Protein AF-A0AAV6ZBS7-F1 (afdb_monomer_lite)

Radius of gyration: 22.39 Å; chains: 1; bounding box: 49×40×58 Å

Foldseek 3Di:
DKDKDKDADDDPDQKAAKKKKKWQDWPQKAFDPVQQVVQCVPQQWPHWDADPRMIITIGGIHGRDMDMDMGDIDGRDDDDPTDWIKIKMARPVDRVRIDMDTDDPPPQQKDFAQPDDQVRFDADDDPPDDQVRLVVSVFHADPPDPPGRRRGHTDIDHDDDD

Sequence (162 aa):
SELFIFCSYSGKRKCTNMVVVLIEPLSGYVPDKNSLKELEQNPAVSRTEVSAKKISIYMNKLTHETESFTFSLEQETIVENLQPATIVVSDYYDPAEHAGVEYYAPCSGVVAHCEVSAEERAECGHPGITEEQCVERGCCYNAMVHGSKWCFAKGFKKIEKQ

InterPro domains:
  IPR000519 P-type trefoil domain [PF00088] (114-153)
  IPR000519 P-type trefoil domain [PS51448] (112-155)
  IPR000519 P-type trefoil domain [SM00018] (112-158)
  IPR000519 P-type trefoil domain [cd00111] (112-152)
  IPR009048 Alpha-macroglobulin, receptor-binding [PF07677] (16-103)
  IPR009048 Alpha-macroglobulin, receptor-binding [SM01361] (16-103)
  IPR017994 P-type trefoil, chordata [PR00680] (118-130)
  IPR017994 P-type trefoil, chordata [PR00680] (130-142)
  IPR017994 P-type trefoil, chordata [PR00680] (142-154)
  IPR036595 Alpha-macroglobulin, receptor-binding domain superfamily [G3DSA:2.60.40.690] (2-110)
  IPR036595 Alpha-macroglobulin, receptor-binding domain superfamily [SSF49410] (3-114)
  IPR044913 P-type trefoil domain superfamily [G3DSA:4.10.110.10] (111-161)
  IPR044913 P-type trefoil domain superfamily [SSF57492] (111-154)
  IPR050473 Alpha-2-macroglobulin/Complement system [PTHR11412] (7-124)

Secondary structure (DSSP, 8-state):
-EEEEEE---SSSSB-SSEEEEE-PPTTEEE-HHHHHHHTTSTTEEEEEEETTEEEEEES--BSSPEEEEEEEEESS--SSPPPEEEEEEESS-TTSEEEEEE--S--SEEEES---TTTPPB-S-TT--HHHHHHTT-EE--SSTTS-SEEPPEEEE----

Organism: Engystomops pustulosus (NCBI:txid76066)

pLDDT: mean 89.92, std 10.05, range [35.28, 97.56]

Structure (mmCIF, N/CA/C/O backbone):
data_AF-A0AAV6ZBS7-F1
#
_entry.id   AF-A0AAV6ZBS7-F1
#
loop_
_atom_site.group_PDB
_atom_site.id
_atom_site.type_symbol
_atom_site.label_atom_id
_atom_site.label_alt_id
_atom_site.label_comp_id
_atom_site.label_asym_id
_atom_site.label_entity_id
_atom_site.label_seq_id
_atom_site.pdbx_PDB_ins_code
_atom_site.Cartn_x
_atom_site.Cartn_y
_atom_site.Cartn_z
_atom_site.occupancy
_atom_site.B_iso_or_equiv
_atom_site.auth_seq_id
_atom_site.auth_comp_id
_atom_site.auth_asym_id
_atom_site.auth_atom_id
_atom_site.pdbx_PDB_model_num
ATOM 1 N N . SER A 1 1 ? 10.268 -3.898 0.351 1.00 82.44 1 SER A N 1
ATOM 2 C CA . SER A 1 1 ? 9.728 -2.532 0.222 1.00 82.44 1 SER A CA 1
ATOM 3 C C . SER A 1 1 ? 8.855 -2.248 1.419 1.00 82.44 1 SER A C 1
ATOM 5 O O . SER A 1 1 ? 8.151 -3.153 1.830 1.00 82.44 1 SER A O 1
ATOM 7 N N . GLU A 1 2 ? 8.882 -1.036 1.959 1.00 91.00 2 GLU A N 1
ATOM 8 C CA . GLU A 1 2 ? 8.000 -0.648 3.070 1.00 91.00 2 GLU A CA 1
ATOM 9 C C . GLU A 1 2 ? 6.694 -0.054 2.537 1.00 91.00 2 GLU A C 1
ATOM 11 O O . GLU A 1 2 ? 6.731 0.738 1.590 1.00 91.00 2 GLU A O 1
ATOM 16 N N . LEU A 1 3 ? 5.559 -0.421 3.136 1.00 93.75 3 LEU A N 1
ATOM 17 C CA . LEU A 1 3 ? 4.257 0.182 2.854 1.00 93.75 3 LEU A CA 1
ATOM 18 C C . LEU A 1 3 ? 3.776 0.979 4.070 1.00 93.75 3 LEU A C 1
ATOM 20 O O . LEU A 1 3 ? 3.378 0.400 5.078 1.00 93.75 3 LEU A O 1
ATOM 24 N N . PHE A 1 4 ? 3.762 2.306 3.938 1.00 94.38 4 PHE A N 1
ATOM 25 C CA . PHE A 1 4 ? 3.268 3.226 4.962 1.00 94.38 4 PHE A CA 1
ATOM 26 C C . PHE A 1 4 ? 1.793 3.545 4.728 1.00 94.38 4 PHE A C 1
ATOM 28 O O . PHE A 1 4 ? 1.414 3.969 3.635 1.00 94.38 4 PHE A O 1
ATOM 35 N N . ILE A 1 5 ? 0.971 3.382 5.761 1.00 95.44 5 ILE A N 1
ATOM 36 C CA . ILE A 1 5 ? -0.465 3.654 5.717 1.00 95.44 5 ILE A CA 1
ATOM 37 C C . ILE A 1 5 ? -0.787 4.733 6.745 1.00 95.44 5 ILE A C 1
ATOM 39 O O . ILE A 1 5 ? -0.377 4.647 7.901 1.00 95.44 5 ILE A O 1
ATOM 43 N N . PHE A 1 6 ? -1.538 5.741 6.304 1.00 95.19 6 PHE A N 1
ATOM 44 C CA . PHE A 1 6 ? -2.057 6.826 7.129 1.00 95.19 6 PHE A CA 1
ATOM 45 C C . PHE A 1 6 ? -3.571 6.828 6.993 1.00 95.19 6 PHE A C 1
ATOM 47 O O . PHE A 1 6 ? -4.092 6.849 5.876 1.00 95.19 6 PHE A O 1
ATOM 54 N N . CYS A 1 7 ? -4.283 6.802 8.111 1.00 94.69 7 CYS A N 1
ATOM 55 C CA . CYS A 1 7 ? -5.736 6.781 8.096 1.00 94.69 7 CYS A CA 1
ATOM 56 C C . CYS A 1 7 ? -6.312 7.558 9.279 1.00 94.69 7 CYS A C 1
ATOM 58 O O . CYS A 1 7 ? -5.756 7.584 10.373 1.00 94.69 7 CYS A O 1
ATOM 60 N N . SER A 1 8 ? -7.440 8.213 9.038 1.00 95.19 8 SER A N 1
ATOM 61 C CA . SER A 1 8 ? -8.233 8.895 10.054 1.00 95.19 8 SER A CA 1
ATOM 62 C C . SER A 1 8 ? -9.705 8.795 9.687 1.00 95.19 8 SER A C 1
ATOM 64 O O . SER A 1 8 ? -10.073 8.505 8.546 1.00 95.19 8 SER A O 1
ATOM 66 N N . TYR A 1 9 ? -10.559 9.021 10.673 1.00 94.75 9 TYR A N 1
ATOM 67 C CA . TYR A 1 9 ? -11.995 9.069 10.496 1.00 94.75 9 TYR A CA 1
ATOM 68 C C . TYR A 1 9 ? -12.465 10.514 10.360 1.00 94.75 9 TYR A C 1
ATOM 70 O O . TYR A 1 9 ? -12.210 11.340 11.228 1.00 94.75 9 TYR A O 1
ATOM 78 N N . SER A 1 10 ? -13.200 10.802 9.288 1.00 92.75 10 SER A N 1
ATOM 79 C CA . SER A 1 10 ? -13.722 12.139 8.973 1.00 92.75 10 SER A CA 1
ATOM 80 C C . SER A 1 10 ? -15.243 12.265 9.142 1.00 92.75 10 SER A C 1
ATOM 82 O O . SER A 1 10 ? -15.829 13.291 8.793 1.00 92.75 10 SER A O 1
ATOM 84 N N . GLY A 1 11 ? -15.915 11.234 9.664 1.00 89.56 11 GLY A N 1
ATOM 85 C CA . GLY A 1 11 ? -17.366 11.243 9.851 1.00 89.56 11 GLY A CA 1
ATOM 86 C C . GLY A 1 11 ? -17.825 11.991 11.110 1.00 89.56 11 GLY A C 1
ATOM 87 O O . GLY A 1 11 ? -17.045 12.480 11.918 1.00 89.56 11 GLY A O 1
ATOM 88 N N . LYS A 1 12 ? -19.143 12.073 11.323 1.00 90.94 12 LYS A N 1
ATOM 89 C CA . LYS A 1 12 ? -19.744 12.929 12.375 1.00 90.94 12 LYS A CA 1
ATOM 90 C C . LYS A 1 12 ? -19.555 12.418 13.811 1.00 90.94 12 LYS A C 1
ATOM 92 O O . LYS A 1 12 ? -19.800 13.150 14.767 1.00 90.94 12 LYS A O 1
ATOM 97 N N . ARG A 1 13 ? -19.204 11.140 13.975 1.00 91.75 13 ARG A N 1
ATOM 98 C CA . ARG A 1 13 ? -19.031 10.488 15.288 1.00 91.75 13 ARG A CA 1
ATOM 99 C C . ARG A 1 13 ? -17.708 10.931 15.937 1.00 91.75 13 ARG A C 1
ATOM 101 O O . ARG A 1 13 ? -16.837 11.474 15.267 1.00 91.75 13 ARG A O 1
ATOM 108 N N . LYS A 1 14 ? -17.533 10.677 17.241 1.00 91.94 14 LYS A N 1
ATOM 109 C CA . LYS A 1 14 ? -16.244 10.928 17.925 1.00 91.94 14 LYS A CA 1
ATOM 110 C C . LYS A 1 14 ? -15.136 9.977 17.452 1.00 91.94 14 LYS A C 1
ATOM 112 O O . LYS A 1 14 ? -13.991 10.391 17.324 1.00 91.94 14 LYS A O 1
ATOM 117 N N . CYS A 1 15 ? -15.486 8.717 17.217 1.00 93.56 15 CYS A N 1
ATOM 118 C CA . CYS A 1 15 ? -14.617 7.682 16.669 1.00 93.56 15 CYS A CA 1
ATOM 119 C C . CYS A 1 15 ? -15.467 6.617 15.964 1.00 93.56 15 CYS A C 1
ATOM 121 O O . CYS A 1 15 ? -16.693 6.585 16.136 1.00 93.56 15 CYS A O 1
ATOM 123 N N . THR A 1 16 ? -14.820 5.760 15.182 1.00 93.19 16 THR A N 1
ATOM 124 C CA . THR A 1 16 ? -15.438 4.570 14.586 1.00 93.19 16 THR A CA 1
ATOM 125 C C . THR A 1 16 ? -15.576 3.447 15.614 1.00 93.19 16 THR A C 1
ATOM 127 O O . THR A 1 16 ? -15.083 3.539 16.744 1.00 93.19 16 THR A O 1
ATOM 130 N N . ASN A 1 17 ? -16.219 2.361 15.184 1.00 91.44 17 ASN A N 1
ATOM 131 C CA . ASN A 1 17 ? -16.046 1.044 15.790 1.00 91.44 17 ASN A CA 1
ATOM 132 C C . ASN A 1 17 ? -14.740 0.405 15.276 1.00 91.44 17 ASN A C 1
A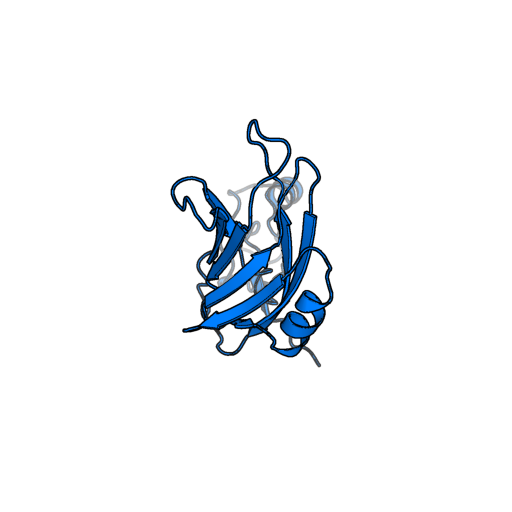TOM 134 O O . ASN A 1 17 ? -13.861 1.100 14.760 1.00 91.44 17 ASN A O 1
ATOM 138 N N . MET A 1 18 ? -14.637 -0.919 15.378 1.00 94.38 18 MET A N 1
ATOM 139 C CA . MET A 1 18 ? -13.576 -1.683 14.732 1.00 94.38 18 MET A CA 1
ATOM 140 C C . MET A 1 18 ? -13.602 -1.450 13.217 1.00 94.38 18 MET A C 1
ATOM 142 O O . MET A 1 18 ? -14.656 -1.558 12.586 1.00 94.38 18 MET A O 1
ATOM 146 N N . VAL A 1 19 ? -12.439 -1.148 12.649 1.00 96.19 19 VAL A N 1
ATOM 147 C CA . VAL A 1 19 ? -12.264 -0.977 11.203 1.00 96.19 19 VAL A CA 1
ATOM 148 C C . VAL A 1 19 ? -11.312 -2.030 10.671 1.00 96.19 19 VAL A C 1
ATOM 150 O O . VAL A 1 19 ? -10.430 -2.513 11.387 1.00 96.19 19 VAL A O 1
ATOM 153 N N . VAL A 1 20 ? -11.482 -2.371 9.400 1.00 96.88 20 VAL A N 1
ATOM 154 C CA . VAL A 1 20 ? -10.596 -3.295 8.700 1.00 96.88 20 VAL A CA 1
ATOM 155 C C . VAL A 1 20 ? -9.947 -2.570 7.536 1.00 96.88 20 VAL A C 1
ATOM 157 O O . VAL A 1 20 ? -10.633 -1.978 6.700 1.00 96.88 20 VAL A O 1
ATOM 160 N N . VAL A 1 21 ? -8.619 -2.636 7.491 1.00 97.44 21 VAL A N 1
ATOM 161 C CA . VAL A 1 21 ? -7.814 -2.204 6.351 1.00 97.44 21 VAL A CA 1
ATOM 162 C C . VAL A 1 21 ? -7.507 -3.433 5.506 1.00 97.44 21 VAL A C 1
ATOM 164 O O . VAL A 1 21 ? -6.802 -4.342 5.942 1.00 97.44 21 VAL A O 1
ATOM 167 N N . LEU A 1 22 ? -8.078 -3.468 4.311 1.00 96.75 22 LEU A N 1
ATOM 168 C CA . LEU A 1 22 ? -7.925 -4.516 3.315 1.00 96.75 22 LEU A CA 1
ATOM 169 C C . LEU A 1 22 ? -6.878 -4.065 2.299 1.00 96.75 22 LEU A C 1
ATOM 171 O O . LEU A 1 22 ? -7.044 -3.031 1.652 1.00 96.75 22 LEU A O 1
ATOM 175 N N . ILE A 1 23 ? -5.807 -4.837 2.156 1.00 97.12 23 ILE A N 1
ATOM 176 C CA . ILE A 1 23 ? -4.745 -4.584 1.185 1.00 97.12 23 ILE A CA 1
ATOM 177 C C . ILE A 1 23 ? -4.660 -5.772 0.234 1.00 97.12 23 ILE A C 1
ATOM 179 O O . ILE A 1 23 ? -4.496 -6.919 0.661 1.00 97.12 23 ILE A O 1
ATOM 183 N N . GLU A 1 24 ? -4.725 -5.482 -1.061 1.00 94.00 24 GLU A N 1
ATOM 184 C CA . GLU A 1 24 ? -4.378 -6.421 -2.124 1.00 94.00 24 GLU A CA 1
ATOM 185 C C . GLU A 1 24 ? -3.012 -6.016 -2.681 1.00 94.00 24 GLU A C 1
ATOM 187 O O . GLU A 1 24 ? -2.942 -5.036 -3.418 1.00 94.00 24 GLU A O 1
ATOM 192 N N . PRO A 1 25 ? -1.912 -6.696 -2.305 1.00 93.44 25 PRO A N 1
ATOM 193 C CA . PRO A 1 25 ? -0.584 -6.282 -2.720 1.00 93.44 25 PRO A CA 1
ATOM 194 C C . PRO A 1 25 ? -0.404 -6.256 -4.238 1.00 93.44 25 PRO A C 1
ATOM 196 O O . PRO A 1 25 ? -1.033 -7.020 -4.972 1.00 93.44 25 PRO A O 1
ATOM 199 N N . LEU A 1 26 ? 0.531 -5.419 -4.694 1.00 91.50 26 LEU A N 1
ATOM 200 C CA . LEU A 1 26 ? 1.025 -5.425 -6.072 1.00 91.50 26 LEU A CA 1
ATOM 201 C C . LEU A 1 26 ? 1.350 -6.854 -6.529 1.00 91.50 26 LEU A C 1
ATOM 203 O O . LEU A 1 26 ? 1.901 -7.658 -5.773 1.00 91.50 26 LEU A O 1
ATOM 207 N N . SER A 1 27 ? 1.059 -7.162 -7.792 1.00 89.75 27 SER A N 1
ATOM 208 C CA . SER A 1 27 ? 1.342 -8.487 -8.353 1.00 89.75 27 SER A CA 1
ATOM 209 C C . SER A 1 27 ? 2.817 -8.861 -8.175 1.00 89.75 27 SER A C 1
ATOM 211 O O . SER A 1 27 ? 3.709 -8.093 -8.523 1.00 89.75 27 SER A O 1
ATOM 213 N N . GLY A 1 28 ? 3.070 -10.051 -7.627 1.00 88.81 28 GLY A N 1
ATOM 214 C CA . GLY A 1 28 ? 4.422 -10.529 -7.327 1.00 88.81 28 GLY A CA 1
ATOM 215 C C . GLY A 1 28 ? 4.980 -10.086 -5.972 1.00 88.81 28 GLY A C 1
ATOM 216 O O . GLY A 1 28 ? 6.086 -10.502 -5.635 1.00 88.81 28 GLY A O 1
ATOM 217 N N . TYR A 1 29 ? 4.230 -9.312 -5.181 1.00 91.44 29 TYR A N 1
ATOM 218 C CA . TYR A 1 29 ? 4.580 -8.980 -3.801 1.00 91.44 29 TYR A CA 1
ATOM 219 C C . TYR A 1 29 ? 3.794 -9.825 -2.796 1.00 91.44 29 TYR A C 1
ATOM 221 O O . TYR A 1 29 ? 2.632 -10.174 -3.010 1.00 91.44 29 TYR A O 1
ATOM 229 N N . VAL A 1 30 ? 4.438 -10.134 -1.676 1.00 93.31 30 VAL A N 1
ATOM 230 C CA . VAL A 1 30 ? 3.866 -10.830 -0.519 1.00 93.31 30 VAL A CA 1
ATOM 231 C C . VAL A 1 30 ? 4.244 -10.075 0.759 1.00 93.31 30 VAL A C 1
ATOM 233 O O . VAL A 1 30 ? 5.281 -9.416 0.781 1.00 93.31 30 VAL A O 1
ATOM 236 N N . PRO A 1 31 ? 3.430 -10.111 1.825 1.00 95.19 31 PRO A N 1
ATOM 237 C CA . PRO A 1 31 ? 3.829 -9.520 3.099 1.00 95.19 31 PRO A CA 1
ATOM 238 C C . PRO 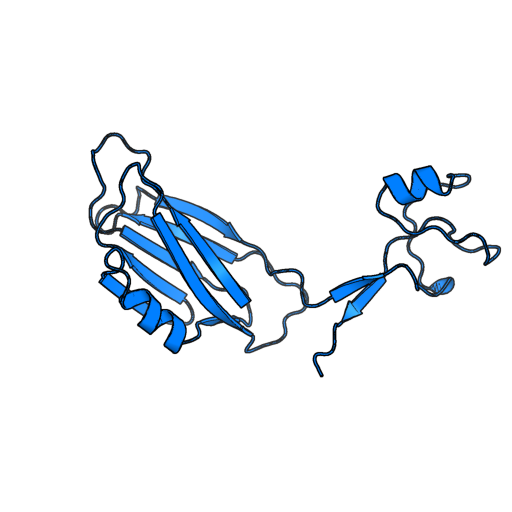A 1 31 ? 4.960 -10.309 3.758 1.00 95.19 31 PRO A C 1
ATOM 240 O O . PRO A 1 31 ? 4.908 -11.542 3.805 1.00 95.19 31 PRO A O 1
ATOM 243 N N . ASP A 1 32 ? 5.915 -9.601 4.356 1.00 95.00 32 ASP A N 1
ATOM 244 C CA . ASP A 1 32 ? 6.811 -10.211 5.333 1.00 95.00 32 ASP A CA 1
ATOM 245 C C . ASP A 1 32 ? 6.035 -10.510 6.623 1.00 95.00 32 ASP A C 1
ATOM 247 O O . ASP A 1 32 ? 5.408 -9.642 7.236 1.00 95.00 32 ASP A O 1
ATOM 251 N N . LYS A 1 33 ? 6.096 -11.766 7.063 1.00 92.62 33 LYS A N 1
ATOM 252 C CA . LYS A 1 33 ? 5.343 -12.239 8.229 1.00 92.62 33 LYS A CA 1
ATOM 253 C C . LYS A 1 33 ? 5.870 -11.676 9.545 1.00 92.62 33 LYS A C 1
ATOM 255 O O . LYS A 1 33 ? 5.102 -11.625 10.504 1.00 92.62 33 LYS A O 1
ATOM 260 N N . ASN A 1 34 ? 7.151 -11.320 9.632 1.00 95.56 34 ASN A N 1
ATOM 261 C CA . ASN A 1 34 ? 7.720 -10.808 10.877 1.00 95.56 34 ASN A CA 1
ATOM 262 C C . ASN A 1 34 ? 7.291 -9.360 11.117 1.00 95.56 34 ASN A C 1
ATOM 264 O O . ASN A 1 34 ? 6.792 -9.061 12.198 1.00 95.56 34 ASN A O 1
ATOM 268 N N . SER A 1 35 ? 7.348 -8.513 10.090 1.00 97.00 35 SER A N 1
ATOM 269 C CA . SER A 1 35 ? 6.863 -7.132 10.150 1.00 97.00 35 SER A CA 1
ATOM 270 C C . SER A 1 35 ? 5.370 -7.049 10.495 1.00 97.00 35 SER A C 1
ATOM 272 O O . SER A 1 35 ? 4.970 -6.177 11.260 1.00 97.00 35 SER A O 1
ATOM 274 N N . LEU A 1 36 ? 4.538 -7.998 10.034 1.00 96.25 36 LEU A N 1
ATOM 275 C CA . LEU A 1 36 ? 3.129 -8.075 10.449 1.00 96.25 36 LEU A CA 1
ATOM 276 C C . LEU A 1 36 ? 2.958 -8.426 11.936 1.00 96.25 36 LEU A C 1
ATOM 278 O O . LEU A 1 36 ? 2.082 -7.875 12.594 1.00 96.25 36 LEU A O 1
ATOM 282 N N . LYS A 1 37 ? 3.802 -9.300 12.495 1.00 95.69 37 LYS A N 1
ATOM 283 C CA . LYS A 1 37 ? 3.780 -9.598 13.940 1.00 95.69 37 LYS A CA 1
ATOM 284 C C . LYS A 1 37 ? 4.258 -8.418 14.781 1.00 95.69 37 LYS A C 1
ATOM 286 O O . LYS A 1 37 ? 3.768 -8.216 15.886 1.00 95.69 37 LYS A O 1
ATOM 291 N N . GLU A 1 38 ? 5.231 -7.661 14.285 1.00 96.31 38 GLU A N 1
ATOM 292 C CA . GLU A 1 38 ? 5.668 -6.416 14.922 1.00 96.31 38 GLU A CA 1
ATOM 293 C C . GLU A 1 38 ? 4.557 -5.365 14.878 1.00 96.31 38 GLU A C 1
ATOM 295 O O . GLU A 1 38 ? 4.301 -4.697 15.877 1.00 96.31 38 GLU A O 1
ATOM 300 N N . LEU A 1 39 ? 3.826 -5.285 13.764 1.00 96.06 39 LEU A N 1
ATOM 301 C CA . LEU A 1 39 ? 2.671 -4.407 13.622 1.00 96.06 39 LEU A CA 1
ATOM 302 C C . LEU A 1 39 ? 1.569 -4.704 14.656 1.00 96.06 39 LEU A C 1
ATOM 304 O O . LEU A 1 39 ? 0.946 -3.772 15.159 1.00 96.06 39 LEU A O 1
ATOM 308 N N . GLU A 1 40 ? 1.360 -5.967 15.034 1.00 95.50 40 GLU A N 1
ATOM 309 C CA . GLU A 1 40 ? 0.421 -6.353 16.104 1.00 95.50 40 GLU A CA 1
ATOM 310 C C . GLU A 1 40 ? 0.830 -5.858 17.502 1.00 95.50 40 GLU A C 1
ATOM 312 O O . GLU A 1 40 ? 0.014 -5.874 18.421 1.00 95.50 40 GLU A O 1
ATOM 317 N N . GLN A 1 41 ? 2.065 -5.383 17.688 1.00 94.44 41 GLN A N 1
ATOM 318 C CA . GLN A 1 41 ? 2.487 -4.737 18.936 1.00 94.44 41 GLN A CA 1
ATOM 319 C C . GLN A 1 41 ? 1.976 -3.291 19.043 1.00 94.44 41 GLN A C 1
ATOM 321 O O . GLN A 1 41 ? 2.020 -2.702 20.126 1.00 94.44 41 GLN A O 1
ATOM 326 N N . ASN A 1 42 ? 1.487 -2.703 17.944 1.00 93.62 42 ASN A N 1
ATOM 327 C CA . ASN A 1 42 ? 0.876 -1.380 17.959 1.00 93.62 42 ASN A CA 1
ATOM 328 C C . ASN A 1 42 ? -0.488 -1.440 18.680 1.00 93.62 42 ASN A C 1
ATOM 330 O O . ASN A 1 42 ? -1.365 -2.183 18.243 1.00 93.62 42 ASN A O 1
ATOM 334 N N . PRO A 1 43 ? -0.735 -0.622 19.722 1.00 94.12 43 PRO A N 1
ATOM 335 C CA . PRO A 1 43 ? -1.984 -0.659 20.490 1.00 94.12 43 PRO A CA 1
ATOM 336 C C . PRO A 1 43 ? -3.246 -0.319 19.677 1.00 94.12 43 PRO A C 1
ATOM 338 O O . PRO A 1 43 ? -4.358 -0.634 20.108 1.00 94.12 43 PRO A O 1
ATOM 341 N N . ALA A 1 44 ? -3.115 0.329 18.517 1.00 93.62 44 ALA A N 1
ATOM 342 C CA . ALA A 1 44 ? -4.235 0.577 17.613 1.00 93.62 44 ALA A CA 1
ATOM 343 C C . ALA A 1 44 ? -4.644 -0.681 16.824 1.00 93.62 44 ALA A C 1
ATOM 345 O O . ALA A 1 44 ? -5.806 -0.797 16.421 1.00 93.62 44 ALA A O 1
ATOM 346 N N . VAL A 1 45 ? -3.719 -1.626 16.629 1.00 96.69 45 VAL A N 1
ATOM 347 C CA . VAL A 1 45 ? -3.904 -2.848 15.841 1.00 96.69 45 VAL A CA 1
ATOM 348 C C . VAL A 1 45 ? -4.287 -3.998 16.767 1.00 96.69 45 VAL A C 1
ATOM 350 O O . VAL A 1 45 ? -3.605 -4.305 17.734 1.00 96.69 45 VAL A O 1
ATOM 353 N N . SER A 1 46 ? -5.409 -4.645 16.471 1.00 94.50 46 SER A N 1
ATOM 354 C CA . SER A 1 46 ? -5.894 -5.799 17.235 1.00 94.50 46 SER A CA 1
ATOM 355 C C . SER A 1 46 ? -5.315 -7.120 16.733 1.00 94.50 46 SER A C 1
ATOM 357 O O . SER A 1 46 ? -5.011 -7.996 17.538 1.00 94.50 46 SER A O 1
ATOM 359 N N . ARG A 1 47 ? -5.194 -7.276 15.408 1.00 95.88 47 ARG A N 1
ATOM 360 C CA . ARG A 1 47 ? -4.629 -8.456 14.741 1.00 95.88 47 ARG A CA 1
ATOM 361 C C . ARG A 1 47 ? -4.419 -8.208 13.252 1.00 95.88 47 ARG A C 1
ATOM 363 O O . ARG A 1 47 ? -5.054 -7.329 12.660 1.00 95.88 47 ARG A O 1
ATOM 370 N N . THR A 1 48 ? -3.605 -9.060 12.646 1.00 97.31 48 THR A N 1
ATOM 371 C CA . THR A 1 48 ? -3.403 -9.149 11.203 1.00 97.31 48 THR A CA 1
ATOM 372 C C . THR A 1 48 ? -3.815 -10.528 10.690 1.00 97.31 48 THR A C 1
ATOM 374 O O . THR A 1 48 ? -3.646 -11.548 11.355 1.00 97.31 48 THR A O 1
ATOM 377 N N . GLU A 1 49 ? -4.387 -10.578 9.491 1.00 96.56 49 GLU A N 1
ATOM 378 C CA . GLU A 1 49 ? -4.715 -11.824 8.804 1.00 96.56 49 GLU A CA 1
ATOM 379 C C . GLU A 1 49 ? -4.177 -11.781 7.376 1.00 96.56 49 GLU A C 1
ATOM 381 O O . GLU A 1 49 ? -4.270 -10.764 6.686 1.00 96.56 49 GLU A O 1
ATOM 386 N N . VAL A 1 50 ? -3.630 -12.907 6.916 1.00 95.56 50 VAL A N 1
ATOM 387 C CA . VAL A 1 50 ? -3.197 -13.084 5.528 1.00 95.56 50 VAL A CA 1
ATOM 388 C C . VAL A 1 50 ? -3.966 -14.255 4.938 1.00 95.56 50 VAL A C 1
ATOM 390 O O . VAL A 1 50 ? -3.813 -15.393 5.381 1.00 95.56 50 VAL A O 1
ATOM 393 N N . SER A 1 51 ? -4.789 -13.983 3.927 1.00 90.94 51 SER A N 1
ATOM 394 C CA . SER A 1 51 ? -5.602 -14.992 3.246 1.00 90.94 51 SER A CA 1
ATOM 395 C C . SER A 1 51 ? -5.569 -14.767 1.743 1.00 90.94 51 SER A C 1
ATOM 397 O O . SER A 1 51 ? -5.777 -13.652 1.277 1.00 90.94 51 SER A O 1
ATOM 399 N N . ALA A 1 52 ? -5.280 -15.818 0.971 1.00 84.62 52 ALA A N 1
ATOM 400 C CA . ALA A 1 52 ? -5.194 -15.754 -0.493 1.00 84.62 52 ALA A CA 1
ATOM 401 C C . ALA A 1 52 ? -4.335 -14.577 -1.019 1.00 84.62 52 ALA A C 1
ATOM 403 O O . ALA A 1 52 ? -4.707 -13.915 -1.983 1.00 84.62 52 ALA A O 1
ATOM 404 N N . LYS A 1 53 ? -3.193 -14.307 -0.364 1.00 81.94 53 LYS A N 1
ATOM 405 C CA . LYS A 1 53 ? -2.286 -13.166 -0.624 1.00 81.94 53 LYS A CA 1
ATOM 406 C C . LYS A 1 53 ? -2.875 -11.769 -0.356 1.00 81.94 53 LYS A C 1
ATOM 408 O O . LYS A 1 53 ? -2.175 -10.786 -0.561 1.00 81.94 53 LYS A O 1
ATOM 413 N N . LYS A 1 54 ? -4.098 -11.667 0.165 1.00 92.12 54 LYS A N 1
ATOM 414 C CA . LYS A 1 54 ? -4.675 -10.427 0.697 1.00 92.12 54 LYS A CA 1
ATOM 415 C C . LYS A 1 54 ? -4.296 -10.267 2.162 1.00 92.12 54 LYS A C 1
ATOM 417 O O . LYS A 1 54 ? -4.215 -11.255 2.895 1.00 92.12 54 LYS A O 1
ATOM 422 N N . ILE A 1 55 ? -4.087 -9.027 2.579 1.00 96.81 55 ILE A N 1
ATOM 423 C CA . ILE A 1 55 ? -3.740 -8.664 3.951 1.00 96.81 55 ILE A CA 1
ATOM 424 C C . ILE A 1 55 ? -4.944 -7.941 4.545 1.00 9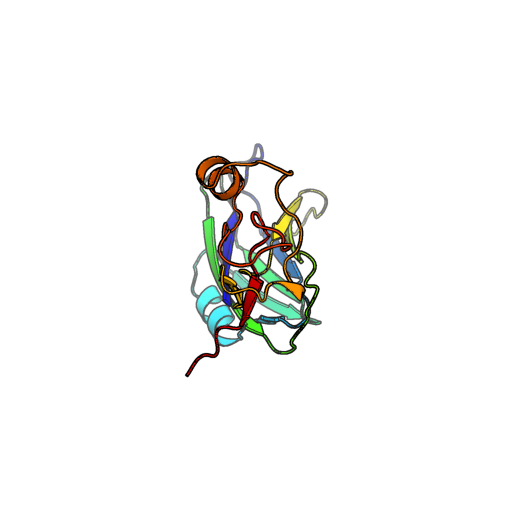6.81 55 ILE A C 1
ATOM 426 O O . ILE A 1 55 ? -5.514 -7.056 3.912 1.00 96.81 55 ILE A O 1
ATOM 430 N N . SER A 1 56 ? -5.353 -8.332 5.744 1.00 96.94 56 SER A N 1
ATOM 431 C CA . SER A 1 56 ? -6.416 -7.677 6.506 1.00 96.94 56 SER A CA 1
ATOM 432 C C . SER A 1 56 ? -5.857 -7.237 7.851 1.00 96.94 56 SER A C 1
ATOM 434 O O . SER A 1 56 ? -5.382 -8.065 8.626 1.00 96.94 56 SER A O 1
ATOM 436 N N . ILE A 1 57 ? -5.892 -5.937 8.123 1.00 97.56 57 ILE A N 1
ATOM 437 C CA . ILE A 1 57 ? -5.419 -5.350 9.379 1.00 97.56 57 ILE A CA 1
ATOM 438 C C . ILE A 1 57 ? -6.642 -4.857 10.140 1.00 97.56 57 ILE A C 1
ATOM 440 O O . ILE A 1 57 ? -7.379 -3.998 9.658 1.00 97.56 57 ILE A O 1
ATOM 444 N N . TYR A 1 58 ? -6.863 -5.407 11.328 1.00 96.94 58 TYR A N 1
ATOM 445 C CA . TYR A 1 58 ? -8.004 -5.065 12.165 1.00 96.94 58 TYR A CA 1
ATOM 446 C C . TYR A 1 58 ? -7.576 -4.016 13.182 1.00 96.94 58 TYR A C 1
ATOM 448 O O . TYR A 1 58 ? -6.751 -4.305 14.052 1.00 96.94 58 TYR A O 1
ATOM 456 N N . MET A 1 59 ? -8.152 -2.820 13.121 1.00 96.62 59 MET A N 1
ATOM 457 C CA . MET A 1 59 ? -7.871 -1.756 14.083 1.00 96.62 59 MET A CA 1
ATOM 458 C C . MET A 1 59 ? -9.025 -1.589 15.062 1.00 96.62 59 MET A C 1
ATOM 460 O O . MET A 1 59 ? -10.194 -1.688 14.691 1.00 96.62 59 MET A O 1
ATOM 464 N N . ASN A 1 60 ? -8.691 -1.278 16.312 1.00 94.94 60 ASN A N 1
ATOM 465 C CA . ASN A 1 60 ? -9.662 -1.148 17.396 1.00 94.94 60 ASN A CA 1
ATOM 466 C C . ASN A 1 60 ? -10.701 -0.048 17.126 1.00 94.94 60 ASN A C 1
ATOM 468 O O . ASN A 1 60 ? -11.891 -0.236 17.379 1.00 94.94 60 ASN A O 1
ATOM 472 N N . LYS A 1 61 ? -10.233 1.108 16.644 1.00 94.75 61 LYS A N 1
ATOM 473 C CA . LYS A 1 61 ? -11.028 2.280 16.260 1.00 94.75 61 LYS A CA 1
ATOM 474 C C . LYS A 1 61 ? -10.157 3.278 15.497 1.00 94.75 61 LYS A C 1
ATOM 476 O O . LYS A 1 61 ? -8.943 3.280 15.672 1.00 94.75 61 LYS A O 1
ATOM 481 N N . LEU A 1 62 ? -10.789 4.177 14.753 1.00 95.56 62 LEU A N 1
ATOM 482 C CA . LEU A 1 62 ? -10.196 5.396 14.209 1.00 95.56 62 LEU A CA 1
ATOM 483 C C . LEU A 1 62 ? -10.870 6.623 14.811 1.00 95.56 62 LEU A C 1
ATOM 485 O O . LEU A 1 62 ? -12.055 6.606 15.155 1.00 95.56 62 LEU A O 1
ATOM 489 N N . THR A 1 63 ? -10.106 7.700 14.936 1.00 95.56 63 THR A N 1
ATOM 490 C CA . THR A 1 63 ? -10.584 8.995 15.428 1.00 95.56 63 THR A CA 1
ATOM 491 C C . THR A 1 63 ? -10.328 10.074 14.378 1.00 95.56 63 THR A C 1
ATOM 493 O O . THR A 1 63 ? -9.873 9.773 13.278 1.00 95.56 63 THR A O 1
ATOM 496 N N . HIS A 1 64 ? -10.623 11.330 14.709 1.00 95.12 64 HIS A N 1
ATOM 497 C CA . HIS A 1 64 ? -10.255 12.475 13.869 1.00 95.12 64 HIS A CA 1
ATOM 498 C C . HIS A 1 64 ? -8.738 12.714 13.809 1.00 95.12 64 HIS A C 1
ATOM 500 O O . HIS A 1 64 ? -8.274 13.474 12.964 1.00 95.12 64 HIS A O 1
ATOM 506 N N . GLU A 1 65 ? -7.968 12.075 14.690 1.00 95.12 65 GLU A N 1
ATOM 507 C CA . GLU A 1 65 ? -6.508 12.081 14.652 1.00 95.12 65 GLU A CA 1
ATOM 508 C C . GLU A 1 65 ? -5.995 11.034 13.656 1.00 95.12 65 GLU A C 1
ATOM 510 O O . GLU A 1 65 ? -6.551 9.939 13.531 1.00 95.12 65 GLU A O 1
ATOM 515 N N . THR A 1 66 ? -4.939 11.393 12.924 1.00 94.62 66 THR A N 1
ATOM 516 C CA . THR A 1 66 ? -4.306 10.504 11.948 1.00 94.62 66 THR A CA 1
ATOM 517 C C . THR A 1 66 ? -3.486 9.438 12.650 1.00 94.62 66 THR A C 1
ATOM 519 O O . THR A 1 66 ? -2.466 9.738 13.265 1.00 94.62 66 THR A O 1
ATOM 522 N N . GLU A 1 67 ? -3.901 8.192 12.470 1.00 94.00 67 GLU A N 1
ATOM 523 C CA . GLU A 1 67 ? -3.149 7.007 12.853 1.00 94.00 67 GLU A CA 1
ATOM 524 C C . GLU A 1 67 ? -2.268 6.560 11.686 1.00 94.00 67 GLU A C 1
ATOM 526 O O . GLU A 1 67 ? -2.671 6.625 10.516 1.00 94.00 67 GLU A O 1
ATOM 531 N N . SER A 1 68 ? -1.061 6.092 11.993 1.00 94.31 68 SER A N 1
ATOM 532 C CA . SER A 1 68 ? -0.141 5.578 10.985 1.00 94.31 68 SER A CA 1
ATOM 533 C C . SER A 1 68 ? 0.548 4.298 11.422 1.00 94.31 68 SER A C 1
ATOM 535 O O . SER A 1 68 ? 0.777 4.044 12.606 1.00 94.31 68 SER A O 1
ATOM 537 N N . PHE A 1 69 ? 0.865 3.469 10.437 1.00 95.25 69 PHE A N 1
ATOM 538 C CA . PHE A 1 69 ? 1.612 2.240 10.633 1.00 95.25 69 PHE A CA 1
ATOM 539 C C . PHE A 1 69 ? 2.292 1.806 9.335 1.00 95.25 69 PHE A C 1
ATOM 541 O O . PHE A 1 69 ? 1.975 2.294 8.248 1.00 95.25 69 PHE A O 1
ATOM 548 N N . THR A 1 70 ? 3.255 0.897 9.460 1.00 95.56 70 THR A N 1
ATOM 549 C CA . THR A 1 70 ? 4.021 0.354 8.337 1.00 95.56 70 THR A CA 1
ATOM 550 C C . THR A 1 70 ? 4.239 -1.137 8.513 1.00 95.56 70 THR A C 1
ATOM 552 O O . THR A 1 70 ? 4.219 -1.645 9.634 1.00 95.56 70 THR A O 1
ATOM 555 N N . PHE A 1 71 ? 4.445 -1.823 7.397 1.00 96.56 71 PHE A N 1
ATOM 556 C CA . PHE A 1 71 ? 4.937 -3.193 7.351 1.00 96.56 71 PHE A CA 1
ATOM 557 C C . PHE A 1 71 ? 5.669 -3.438 6.026 1.00 96.56 71 PHE A C 1
ATOM 559 O O . PHE A 1 71 ? 5.541 -2.667 5.063 1.00 96.56 71 PHE A O 1
ATOM 566 N N . SER A 1 72 ? 6.424 -4.531 5.964 1.00 94.31 72 SER A N 1
ATOM 567 C CA . SER A 1 72 ? 7.276 -4.851 4.825 1.00 94.31 72 SER A CA 1
ATOM 568 C C . SER A 1 72 ? 6.558 -5.750 3.815 1.00 94.31 72 SER A C 1
ATOM 570 O O . SER A 1 72 ? 5.900 -6.733 4.156 1.00 94.31 72 SER A O 1
ATOM 572 N N . LEU A 1 73 ? 6.728 -5.430 2.534 1.00 93.19 73 LEU A N 1
ATOM 573 C CA . LEU A 1 73 ? 6.368 -6.254 1.383 1.00 93.19 73 LEU A CA 1
ATOM 574 C C . LEU A 1 73 ? 7.638 -6.792 0.711 1.00 93.19 73 LEU A C 1
ATOM 576 O O . LEU A 1 73 ? 8.541 -6.027 0.354 1.00 93.19 73 LEU A O 1
ATOM 580 N N . GLU A 1 74 ? 7.684 -8.092 0.470 1.00 89.62 74 GLU A N 1
ATOM 581 C CA . GLU A 1 74 ? 8.756 -8.792 -0.232 1.00 89.62 74 GLU A CA 1
ATOM 582 C C . GLU A 1 74 ? 8.333 -9.125 -1.660 1.00 89.62 74 GLU A C 1
ATOM 584 O O . GLU A 1 74 ? 7.186 -9.487 -1.914 1.00 89.62 74 GLU A O 1
ATOM 589 N N . GLN A 1 75 ? 9.258 -8.995 -2.612 1.00 85.81 75 GLN A N 1
ATOM 590 C CA . GLN A 1 75 ? 8.998 -9.361 -3.999 1.00 85.81 75 GLN A CA 1
ATOM 591 C C . GLN A 1 75 ? 9.319 -10.844 -4.206 1.00 85.81 75 GLN A C 1
ATOM 593 O O . GLN A 1 75 ? 10.482 -11.234 -4.248 1.00 85.81 75 GLN A O 1
ATOM 598 N N . GLU A 1 76 ? 8.280 -11.659 -4.357 1.00 84.25 76 GLU A N 1
ATOM 599 C CA . GLU A 1 76 ? 8.375 -13.092 -4.657 1.00 84.25 76 GLU A CA 1
ATOM 600 C C . GLU A 1 76 ? 8.517 -13.339 -6.165 1.00 84.25 76 GLU A C 1
ATOM 602 O O . GLU A 1 76 ? 9.167 -14.288 -6.597 1.00 84.25 76 GLU A O 1
ATOM 607 N N . THR A 1 77 ? 7.901 -12.497 -6.998 1.00 80.81 77 THR A N 1
ATOM 608 C CA . THR A 1 77 ? 7.927 -12.648 -8.458 1.00 80.81 77 THR A CA 1
ATOM 609 C C . THR A 1 77 ? 8.177 -11.311 -9.138 1.00 80.81 77 THR A C 1
ATOM 611 O O . THR A 1 77 ? 7.572 -10.292 -8.800 1.00 80.81 77 THR A O 1
ATOM 614 N N . ILE A 1 78 ? 9.071 -11.314 -10.127 1.00 79.69 78 ILE A N 1
ATOM 615 C CA . ILE A 1 78 ? 9.353 -10.134 -10.942 1.00 79.69 78 ILE A CA 1
ATOM 616 C C . ILE A 1 78 ? 8.235 -9.976 -11.972 1.00 79.69 78 ILE A C 1
ATOM 618 O O . ILE A 1 78 ? 8.007 -10.858 -12.796 1.00 79.69 78 ILE A O 1
ATOM 622 N N . VAL A 1 79 ? 7.551 -8.836 -11.915 1.00 81.12 79 VAL A N 1
ATOM 623 C CA . VAL A 1 79 ? 6.493 -8.437 -12.845 1.00 81.12 79 VAL A CA 1
ATOM 624 C C . VAL A 1 79 ? 6.913 -7.107 -13.463 1.00 81.12 79 VAL A C 1
ATOM 626 O O . VAL A 1 79 ? 7.271 -6.181 -12.740 1.00 81.12 79 VAL A O 1
ATOM 629 N N . GLU A 1 80 ? 6.918 -7.014 -14.792 1.00 68.19 80 GLU A N 1
ATOM 630 C CA . GLU A 1 80 ? 7.437 -5.831 -15.496 1.00 68.19 80 GLU A CA 1
ATOM 631 C C . GLU A 1 80 ? 6.430 -4.674 -15.516 1.00 68.19 80 GLU A C 1
ATOM 633 O O . GLU A 1 80 ? 6.765 -3.548 -15.159 1.00 68.19 80 GLU A O 1
ATOM 638 N N . ASN A 1 81 ? 5.175 -4.962 -15.868 1.00 71.06 81 ASN A N 1
ATOM 639 C CA . ASN A 1 81 ? 4.108 -3.967 -15.988 1.00 71.06 81 ASN A CA 1
ATOM 640 C C . ASN A 1 81 ? 3.222 -3.968 -14.740 1.00 71.06 81 ASN A C 1
ATOM 642 O O . ASN A 1 81 ? 2.057 -4.371 -14.791 1.00 71.06 81 ASN A O 1
ATOM 646 N N . LEU A 1 82 ? 3.800 -3.564 -13.606 1.00 78.81 82 LEU A N 1
ATOM 647 C CA . LEU A 1 82 ? 3.072 -3.464 -12.342 1.00 78.81 82 LEU A CA 1
ATOM 648 C C . LEU A 1 82 ? 1.913 -2.469 -12.471 1.00 78.81 82 LEU A C 1
ATOM 650 O O . LEU A 1 82 ? 2.123 -1.281 -12.710 1.00 78.81 82 LEU A O 1
ATOM 654 N N . GLN A 1 83 ? 0.695 -2.972 -12.291 1.00 85.31 83 GLN A N 1
ATOM 655 C CA . GLN A 1 83 ? -0.494 -2.144 -12.114 1.00 85.31 83 GLN A CA 1
ATOM 656 C C . GLN A 1 83 ? -0.558 -1.623 -10.673 1.00 85.31 83 GLN A C 1
ATOM 658 O O . GLN A 1 83 ? -0.020 -2.288 -9.783 1.00 85.31 83 GLN A O 1
ATOM 663 N N . PRO A 1 84 ? -1.211 -0.475 -10.424 1.00 88.50 84 PRO A N 1
ATOM 664 C CA . PRO A 1 84 ? -1.459 0.007 -9.070 1.00 88.50 84 PRO A CA 1
ATOM 665 C C . PRO A 1 84 ? -2.268 -1.011 -8.263 1.00 88.50 84 PRO A C 1
ATOM 667 O O . PRO A 1 84 ? -3.064 -1.774 -8.810 1.00 88.50 84 PRO A O 1
ATOM 670 N N . ALA A 1 85 ? -2.055 -1.014 -6.955 1.00 91.25 85 ALA A N 1
ATOM 671 C CA . ALA A 1 85 ? -2.754 -1.875 -6.012 1.00 91.25 85 ALA A CA 1
ATOM 672 C C . ALA A 1 85 ? -3.672 -1.041 -5.116 1.00 91.25 85 ALA A C 1
ATOM 674 O O . ALA A 1 85 ? -3.404 0.136 -4.877 1.00 91.25 85 ALA A O 1
ATOM 675 N N . THR A 1 86 ? -4.749 -1.633 -4.605 1.00 92.50 86 THR A N 1
ATOM 676 C CA . THR A 1 86 ? -5.755 -0.908 -3.819 1.00 92.50 86 THR A CA 1
ATOM 677 C C . THR A 1 86 ? -5.632 -1.221 -2.331 1.00 92.50 86 THR A C 1
ATOM 679 O O . THR A 1 86 ? -5.427 -2.367 -1.923 1.00 92.50 86 THR A O 1
ATOM 682 N N . ILE A 1 87 ? -5.800 -0.183 -1.516 1.00 97.00 87 ILE A N 1
ATOM 683 C CA . ILE A 1 87 ? -5.995 -0.269 -0.071 1.00 97.00 87 ILE A CA 1
ATOM 684 C C . ILE A 1 87 ? -7.389 0.266 0.229 1.00 97.00 87 ILE A C 1
ATOM 686 O O . ILE A 1 87 ? -7.720 1.378 -0.182 1.00 97.00 87 ILE A O 1
ATOM 690 N N . VAL A 1 88 ? -8.198 -0.508 0.947 1.00 96.62 88 VAL A N 1
ATOM 691 C CA . VAL A 1 88 ? -9.557 -0.126 1.347 1.00 96.62 88 VAL A CA 1
ATOM 692 C C . VAL A 1 88 ? -9.671 -0.168 2.862 1.00 96.62 88 VAL A C 1
ATOM 694 O O . VAL A 1 88 ? -9.399 -1.190 3.480 1.00 96.62 88 VAL A O 1
ATOM 697 N N . VAL A 1 89 ? -10.108 0.931 3.466 1.00 96.56 89 VAL A N 1
ATOM 698 C CA . VAL A 1 89 ? -10.500 0.997 4.877 1.00 96.56 89 VAL A CA 1
ATOM 699 C C . VAL A 1 89 ? -12.020 0.936 4.944 1.00 96.56 89 VAL A C 1
ATOM 701 O O . VAL A 1 89 ? -12.689 1.683 4.233 1.00 96.56 89 VAL A O 1
ATOM 704 N N . SER A 1 90 ? -12.573 0.064 5.784 1.00 94.88 90 SER A N 1
ATOM 705 C CA . SER A 1 90 ? -14.026 -0.122 5.929 1.00 94.88 90 SER A CA 1
ATOM 706 C C . SER A 1 90 ? -14.434 -0.330 7.389 1.00 94.88 90 SER A C 1
ATOM 708 O O . SER A 1 90 ? -13.661 -0.890 8.174 1.00 94.88 90 SER A O 1
ATOM 710 N N . ASP A 1 91 ? -15.635 0.121 7.767 1.00 92.31 91 ASP A N 1
ATOM 711 C CA . ASP A 1 91 ? -16.243 -0.250 9.054 1.00 92.31 91 ASP A CA 1
ATOM 712 C C . ASP A 1 91 ? -16.615 -1.742 9.024 1.00 92.31 91 ASP A C 1
ATOM 714 O O . ASP A 1 91 ? -17.198 -2.240 8.059 1.00 92.31 91 ASP A O 1
ATOM 718 N N . TYR A 1 92 ? -16.262 -2.478 10.080 1.00 90.81 92 TYR A N 1
ATOM 719 C CA . TYR A 1 92 ? -16.486 -3.924 10.140 1.00 90.81 92 TYR A CA 1
ATOM 720 C C . TYR A 1 92 ? -17.975 -4.313 10.130 1.00 90.81 92 TYR A C 1
ATOM 722 O O . TYR A 1 92 ? -18.323 -5.400 9.669 1.00 90.81 92 TYR A O 1
ATOM 730 N N . TYR A 1 93 ? -18.858 -3.454 10.648 1.00 88.94 93 TYR A N 1
ATOM 731 C CA . TYR A 1 93 ? -20.295 -3.733 10.752 1.00 88.94 93 TYR A CA 1
ATOM 732 C C . TYR A 1 93 ? -21.114 -3.110 9.623 1.00 88.94 93 TYR A C 1
ATOM 734 O O . TYR A 1 93 ? -22.226 -3.569 9.361 1.00 88.94 93 TYR A O 1
ATOM 742 N N . ASP A 1 94 ? -20.572 -2.090 8.960 1.00 89.44 94 ASP A N 1
ATOM 743 C CA . ASP A 1 94 ? -21.192 -1.441 7.809 1.00 89.44 94 ASP A CA 1
ATOM 744 C C . ASP A 1 94 ? -20.169 -1.226 6.680 1.00 89.44 94 ASP A C 1
ATOM 746 O O . ASP A 1 94 ? -19.609 -0.137 6.535 1.00 89.44 94 ASP A O 1
ATOM 750 N N . PRO A 1 95 ? -19.929 -2.245 5.834 1.00 86.94 95 PRO A N 1
ATOM 751 C CA . PRO A 1 95 ? -18.987 -2.140 4.723 1.00 86.94 95 PRO A CA 1
ATOM 752 C C . PRO A 1 95 ? -19.356 -1.076 3.679 1.00 86.94 95 PRO A C 1
ATOM 754 O O . PRO A 1 95 ? -18.531 -0.767 2.820 1.00 86.94 95 PRO A O 1
ATOM 757 N N . ALA A 1 96 ? -20.573 -0.514 3.703 1.00 89.69 96 ALA A N 1
ATOM 758 C CA . ALA A 1 96 ? -20.922 0.612 2.840 1.00 89.69 96 ALA A CA 1
ATOM 759 C C . ALA A 1 96 ? -20.202 1.909 3.263 1.00 89.69 96 ALA A C 1
ATOM 761 O O . ALA A 1 96 ? -19.993 2.783 2.423 1.00 89.69 96 ALA A O 1
ATOM 762 N N . GLU A 1 97 ? -19.766 2.019 4.523 1.00 88.94 97 GLU A N 1
ATOM 763 C CA . GLU A 1 97 ? -18.905 3.094 5.021 1.00 88.94 97 GLU A CA 1
ATOM 764 C C . GLU A 1 97 ? -17.427 2.712 4.814 1.00 88.94 97 GLU A C 1
ATOM 766 O O . GLU A 1 97 ? -16.787 2.092 5.667 1.00 88.94 97 GLU A O 1
ATOM 771 N N . HIS A 1 98 ? -16.880 3.064 3.646 1.00 93.19 98 HIS A N 1
ATOM 772 C CA . HIS A 1 98 ? -15.499 2.753 3.274 1.00 93.19 98 HIS A CA 1
ATOM 773 C C . HIS A 1 98 ? -14.808 3.890 2.513 1.00 93.19 98 HIS A C 1
ATOM 775 O O . HIS A 1 98 ? -15.444 4.763 1.924 1.00 93.19 98 HIS A O 1
ATOM 781 N N . ALA A 1 99 ? -13.479 3.844 2.501 1.00 94.56 99 ALA A N 1
ATOM 782 C CA . ALA A 1 99 ? -12.622 4.693 1.688 1.00 94.56 99 ALA A CA 1
ATOM 783 C C . ALA A 1 99 ? -11.514 3.842 1.063 1.00 94.56 99 ALA A C 1
ATOM 785 O O . ALA A 1 99 ? -10.907 3.013 1.741 1.00 94.56 99 ALA A O 1
ATOM 786 N N . GLY A 1 100 ? -11.257 4.042 -0.228 1.00 94.44 100 GLY A N 1
ATOM 787 C CA . GLY A 1 100 ? -10.236 3.313 -0.972 1.00 94.44 100 GLY A CA 1
ATOM 788 C C . GLY A 1 100 ? -9.243 4.257 -1.631 1.00 94.44 100 GLY A C 1
ATOM 789 O O . GLY A 1 100 ? -9.620 5.335 -2.091 1.00 94.44 100 GLY A O 1
ATOM 790 N N . VAL A 1 101 ? -7.983 3.843 -1.688 1.00 93.81 101 VAL A N 1
ATOM 791 C CA . VAL A 1 101 ? -6.920 4.533 -2.423 1.00 93.81 101 VAL A CA 1
ATOM 792 C C . VAL A 1 101 ? -6.089 3.526 -3.202 1.00 93.81 101 VAL A C 1
ATOM 794 O O . VAL A 1 101 ? -5.986 2.358 -2.824 1.00 93.81 101 VAL A O 1
ATOM 797 N N . GLU A 1 102 ? -5.471 3.989 -4.279 1.00 93.12 102 GLU A N 1
ATOM 798 C CA . GLU A 1 102 ? -4.484 3.217 -5.026 1.00 93.12 102 GLU A CA 1
ATOM 799 C C . GLU A 1 102 ? -3.070 3.606 -4.595 1.00 93.12 102 GLU A C 1
ATOM 801 O O . GLU A 1 102 ? -2.785 4.776 -4.328 1.00 93.12 102 GLU A O 1
ATOM 806 N N . TYR A 1 103 ? -2.173 2.627 -4.556 1.00 88.69 103 TYR A N 1
ATOM 807 C CA . TYR A 1 103 ? -0.754 2.835 -4.324 1.00 88.69 103 TYR A CA 1
ATOM 808 C C . TYR A 1 103 ? 0.082 2.167 -5.414 1.00 88.69 103 TYR A C 1
ATOM 810 O O . TYR A 1 103 ? -0.326 1.207 -6.073 1.00 88.69 103 TYR A O 1
ATOM 818 N N . TYR A 1 104 ? 1.278 2.708 -5.602 1.00 85.56 104 TYR A N 1
ATOM 819 C CA . TYR A 1 104 ? 2.160 2.383 -6.711 1.00 85.56 104 TYR A CA 1
ATOM 820 C C . TYR A 1 104 ? 3.439 1.747 -6.177 1.00 85.56 104 TYR A C 1
ATOM 822 O O . TYR A 1 104 ? 3.872 2.030 -5.057 1.00 85.56 104 TYR A O 1
ATOM 830 N N . ALA A 1 105 ? 4.060 0.892 -6.987 1.00 81.12 105 ALA A N 1
ATOM 831 C CA . ALA A 1 105 ? 5.370 0.352 -6.657 1.00 81.12 105 ALA A CA 1
ATOM 832 C C . ALA A 1 105 ? 6.381 1.503 -6.505 1.00 81.12 105 ALA A C 1
ATOM 834 O O . ALA A 1 105 ? 6.384 2.410 -7.343 1.00 81.12 105 ALA A O 1
ATOM 835 N N . PRO A 1 106 ? 7.272 1.474 -5.497 1.00 74.00 106 PRO A N 1
ATOM 836 C CA . PRO A 1 106 ? 8.426 2.361 -5.487 1.00 74.00 106 PRO A CA 1
ATOM 837 C C . PRO A 1 106 ? 9.254 2.003 -6.722 1.00 74.00 106 PRO A C 1
ATOM 839 O O . PRO A 1 106 ? 9.791 0.898 -6.778 1.00 74.00 106 PRO A O 1
ATOM 842 N N . CYS A 1 107 ? 9.241 2.882 -7.733 1.00 62.66 107 CYS A N 1
ATOM 843 C CA . CYS A 1 107 ? 9.724 2.643 -9.097 1.00 62.66 107 CYS A CA 1
ATOM 844 C C . CYS A 1 107 ? 10.856 1.604 -9.156 1.00 62.66 107 CYS A C 1
ATOM 846 O O . CYS A 1 107 ? 11.911 1.807 -8.559 1.00 62.66 107 CYS A O 1
ATOM 848 N N . SER A 1 108 ? 10.584 0.498 -9.856 1.00 57.47 108 SER A N 1
ATOM 849 C CA . SER A 1 108 ? 11.2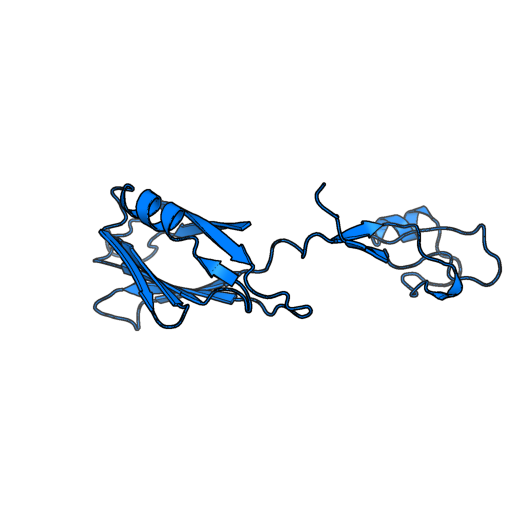48 -0.816 -9.872 1.00 57.47 108 SER A CA 1
ATOM 850 C C . SER A 1 108 ? 12.782 -0.840 -9.921 1.00 57.47 108 SER A C 1
ATOM 852 O O . SER A 1 108 ? 13.340 -1.320 -10.900 1.00 57.47 108 SER A O 1
ATOM 854 N N . GLY A 1 109 ? 13.492 -0.336 -8.907 1.00 54.69 109 GLY A N 1
ATOM 855 C CA . GLY A 1 109 ? 14.958 -0.381 -8.841 1.00 54.69 109 GLY A CA 1
ATOM 856 C C . GLY A 1 109 ? 15.646 0.092 -10.124 1.00 54.69 109 GLY A C 1
ATOM 857 O O . GLY A 1 109 ? 16.733 -0.381 -10.431 1.00 54.69 109 GLY A O 1
ATOM 858 N N . VAL A 1 110 ? 14.999 0.955 -10.909 1.00 61.88 110 VAL A N 1
ATOM 859 C CA . VAL A 1 110 ? 15.504 1.446 -12.186 1.00 61.88 110 VAL A CA 1
ATOM 860 C C . VAL A 1 110 ? 15.815 2.919 -12.042 1.00 61.88 110 VAL A C 1
ATOM 862 O O . VAL A 1 110 ? 14.943 3.722 -11.711 1.00 61.88 110 VAL A O 1
ATOM 865 N N . VAL A 1 111 ? 17.071 3.280 -12.279 1.00 70.19 111 VAL A N 1
ATOM 866 C CA . VAL A 1 111 ? 17.479 4.681 -12.334 1.00 70.19 111 VAL A CA 1
ATOM 867 C C . VAL A 1 111 ? 17.327 5.187 -13.751 1.00 70.19 111 VAL A C 1
ATOM 869 O O . VAL A 1 111 ? 17.763 4.550 -14.714 1.00 70.19 111 VAL A O 1
ATOM 872 N N . ALA A 1 112 ? 16.701 6.352 -13.867 1.00 82.75 112 ALA A N 1
ATOM 873 C CA . ALA A 1 112 ? 16.667 7.085 -15.113 1.00 82.75 112 ALA A CA 1
ATOM 874 C C . ALA A 1 112 ? 18.059 7.699 -15.370 1.00 82.75 112 ALA A C 1
ATOM 876 O O . ALA A 1 112 ? 18.595 8.379 -14.494 1.00 82.75 112 ALA A O 1
ATOM 877 N N . HIS A 1 113 ? 18.646 7.480 -16.548 1.00 87.25 113 HIS A N 1
ATOM 878 C CA . HIS A 1 113 ? 19.970 8.000 -16.918 1.00 87.25 113 HIS A CA 1
ATOM 879 C C . HIS A 1 113 ? 19.987 8.577 -18.342 1.00 87.25 113 HIS A C 1
ATOM 881 O O . HIS A 1 113 ? 19.140 8.250 -19.171 1.00 87.25 113 HIS A O 1
ATOM 887 N N . CYS A 1 114 ? 20.973 9.430 -18.639 1.00 91.88 114 CYS A N 1
ATOM 888 C CA . CYS A 1 114 ? 21.112 10.077 -19.954 1.00 91.88 114 CYS A CA 1
ATOM 889 C C . CYS A 1 114 ? 22.028 9.343 -20.942 1.00 91.88 114 CYS A C 1
ATOM 891 O O . CYS A 1 114 ? 22.122 9.727 -22.104 1.00 91.88 114 CYS A O 1
ATOM 893 N N . GLU A 1 115 ? 22.695 8.279 -20.508 1.00 92.25 115 GLU A N 1
ATOM 894 C CA . GLU A 1 115 ? 23.585 7.472 -21.355 1.00 92.25 115 GLU A CA 1
ATOM 895 C C . GLU A 1 115 ? 22.800 6.514 -22.266 1.00 92.25 115 GLU A C 1
ATOM 897 O O . GLU A 1 115 ? 22.801 5.306 -22.050 1.00 92.25 115 GLU A O 1
ATOM 902 N N . VAL A 1 116 ? 22.101 7.052 -23.264 1.00 91.38 116 VAL A N 1
ATOM 903 C CA . VAL A 1 116 ? 21.359 6.272 -24.268 1.00 91.38 116 VAL A CA 1
ATOM 904 C C . VAL A 1 116 ? 22.096 6.341 -25.606 1.00 91.38 116 VAL A C 1
ATOM 906 O O . VAL A 1 116 ? 22.482 7.435 -26.046 1.00 91.38 116 VAL A O 1
ATOM 909 N N . SER A 1 117 ? 22.302 5.185 -26.248 1.00 92.44 117 SER A N 1
ATOM 910 C CA . SER A 1 117 ? 22.917 5.104 -27.579 1.00 92.44 117 SER A CA 1
ATOM 911 C C . SER A 1 117 ? 22.084 5.890 -28.598 1.00 92.44 117 SER A C 1
ATOM 913 O O . SER A 1 117 ? 20.866 5.991 -28.460 1.00 92.44 117 SER A O 1
ATOM 915 N N . ALA A 1 118 ? 22.722 6.510 -29.592 1.00 92.19 118 ALA A N 1
ATOM 916 C CA . ALA A 1 118 ? 22.050 7.448 -30.496 1.00 92.19 118 ALA A CA 1
ATOM 917 C C . ALA A 1 118 ? 20.884 6.812 -31.271 1.00 92.19 118 ALA A C 1
ATOM 919 O O . ALA A 1 118 ? 19.886 7.482 -31.551 1.00 92.19 118 ALA A O 1
ATOM 920 N N . GLU A 1 119 ? 21.008 5.523 -31.569 1.00 91.12 119 GLU A N 1
ATOM 921 C CA . GLU A 1 119 ? 20.049 4.694 -32.290 1.00 91.12 119 GLU A CA 1
ATOM 922 C C . GLU A 1 119 ? 18.805 4.399 -31.442 1.00 91.12 119 GLU A C 1
ATOM 924 O O . GLU A 1 119 ? 17.690 4.360 -31.962 1.00 91.12 119 GLU A O 1
ATOM 929 N N . GLU A 1 120 ? 18.982 4.259 -30.127 1.00 92.12 120 GLU A N 1
ATOM 930 C CA . GLU A 1 120 ? 17.920 3.933 -29.168 1.00 92.12 120 GLU A CA 1
ATOM 931 C C . GLU A 1 120 ? 17.241 5.175 -28.577 1.00 92.12 120 GLU A C 1
ATOM 933 O O . GLU A 1 120 ? 16.249 5.066 -27.854 1.00 92.12 120 GLU A O 1
ATOM 938 N N . ARG A 1 121 ? 17.742 6.381 -28.874 1.00 94.50 121 ARG A N 1
ATOM 939 C CA . ARG A 1 121 ? 17.146 7.626 -28.373 1.00 94.50 121 ARG A CA 1
ATOM 940 C C . ARG A 1 121 ? 15.700 7.760 -28.842 1.00 94.50 121 ARG A C 1
ATOM 942 O O . ARG A 1 121 ? 15.427 7.796 -30.045 1.00 94.50 121 ARG A O 1
ATOM 949 N N . ALA A 1 122 ? 14.785 7.935 -27.893 1.00 94.31 122 ALA A N 1
ATOM 950 C CA . ALA A 1 122 ? 13.399 8.315 -28.151 1.00 94.31 122 ALA A CA 1
ATOM 951 C C . ALA A 1 122 ? 13.256 9.844 -28.190 1.00 94.31 122 ALA A C 1
ATOM 953 O O . ALA A 1 122 ? 13.891 10.543 -27.402 1.00 94.31 122 ALA A O 1
ATOM 954 N N . GLU A 1 123 ? 12.439 10.369 -29.105 1.00 94.75 123 GLU A N 1
ATOM 955 C CA . GLU A 1 123 ? 12.215 11.814 -29.251 1.00 94.75 123 GLU A CA 1
ATOM 956 C C . GLU A 1 123 ? 11.466 12.378 -28.037 1.00 94.75 123 GLU A C 1
ATOM 958 O O . GLU A 1 123 ? 10.442 11.833 -27.634 1.00 94.75 123 GLU A O 1
ATOM 963 N N . CYS A 1 124 ? 11.978 13.460 -27.447 1.00 94.25 124 CYS A N 1
ATOM 964 C CA . CYS A 1 124 ? 11.318 14.156 -26.333 1.00 94.25 124 CYS A CA 1
ATOM 965 C C . CYS A 1 124 ? 11.052 15.649 -26.611 1.00 94.25 124 CYS A C 1
ATOM 967 O O . CYS A 1 124 ? 10.097 16.248 -26.092 1.00 94.25 124 CYS A O 1
ATOM 969 N N . GLY A 1 125 ? 11.919 16.267 -27.413 1.00 92.50 125 GLY A N 1
ATOM 970 C CA . GLY A 1 125 ? 11.824 17.668 -27.814 1.00 92.50 125 GLY A CA 1
ATOM 971 C C . GLY A 1 125 ? 11.347 17.838 -29.252 1.00 92.50 125 GLY A C 1
ATOM 972 O O . GLY A 1 125 ? 10.803 16.920 -29.851 1.00 92.50 125 GLY A O 1
ATOM 973 N N . HIS A 1 126 ? 11.586 19.028 -29.798 1.00 91.75 126 HIS A N 1
ATOM 974 C CA . HIS A 1 126 ? 11.364 19.352 -31.207 1.00 91.75 126 HIS A CA 1
ATOM 975 C C . HIS A 1 126 ? 12.689 19.772 -31.873 1.00 91.75 126 HIS A C 1
ATOM 977 O O . HIS A 1 126 ? 13.648 20.112 -31.171 1.00 91.75 126 HIS A O 1
ATOM 983 N N . PRO A 1 127 ? 12.770 19.805 -33.216 1.00 88.06 127 PRO A N 1
ATOM 984 C CA . PRO A 1 127 ? 13.939 20.329 -33.919 1.00 88.06 127 PRO A CA 1
ATOM 985 C C . PRO A 1 127 ? 14.273 21.764 -33.487 1.00 88.06 127 PRO A C 1
ATOM 987 O O . PRO A 1 127 ? 13.382 22.607 -33.384 1.00 88.06 127 PRO A O 1
ATOM 990 N N . GLY A 1 128 ? 15.554 22.040 -33.227 1.00 88.94 128 GLY A N 1
ATOM 991 C CA . GLY A 1 128 ? 16.033 23.367 -32.816 1.00 88.94 128 GLY A CA 1
ATOM 992 C C . GLY A 1 128 ? 15.778 23.744 -31.351 1.00 88.94 128 GLY A C 1
ATOM 993 O O . GLY A 1 128 ? 16.034 24.887 -30.985 1.00 88.94 128 GLY A O 1
ATOM 994 N N . ILE A 1 129 ? 15.283 22.819 -30.520 1.00 94.75 129 ILE A N 1
ATOM 995 C CA . ILE A 1 129 ? 15.180 23.017 -29.067 1.00 94.75 129 ILE A CA 1
ATOM 996 C C . ILE A 1 129 ? 16.564 23.269 -28.447 1.00 94.75 129 ILE A C 1
ATOM 998 O O . ILE A 1 129 ? 17.541 22.628 -28.846 1.00 94.75 129 ILE A O 1
ATOM 1002 N N . THR A 1 130 ? 16.655 24.178 -27.472 1.00 96.25 130 THR A N 1
ATOM 1003 C CA . THR A 1 130 ? 17.912 24.396 -26.738 1.00 96.25 130 THR A CA 1
ATOM 1004 C C . THR A 1 130 ? 18.138 23.317 -25.678 1.00 96.25 130 THR A C 1
ATOM 1006 O O . THR A 1 130 ? 17.219 22.584 -25.296 1.00 96.25 130 THR A O 1
ATOM 1009 N N . GLU A 1 131 ? 19.373 23.211 -25.188 1.00 96.31 131 GLU A N 1
ATOM 1010 C CA . GLU A 1 131 ? 19.718 22.295 -24.098 1.00 96.31 131 GLU A CA 1
ATOM 1011 C C . GLU A 1 131 ? 18.876 22.574 -22.848 1.00 96.31 131 GLU A C 1
ATOM 1013 O O . GLU A 1 131 ? 18.281 21.660 -22.279 1.00 96.31 131 GLU A O 1
ATOM 1018 N N . GLU A 1 132 ? 18.734 23.846 -22.485 1.00 96.94 132 GLU A N 1
ATOM 1019 C CA . GLU A 1 132 ? 17.989 24.289 -21.308 1.00 96.94 132 GLU A CA 1
ATOM 1020 C C . GLU A 1 132 ? 16.508 23.920 -21.420 1.00 96.94 132 GLU A C 1
ATOM 1022 O O . GLU A 1 132 ? 15.944 23.329 -20.502 1.00 96.94 132 GLU A O 1
ATOM 1027 N N . GLN A 1 133 ? 15.894 24.186 -22.577 1.00 96.69 133 GLN A N 1
ATOM 1028 C CA . GLN A 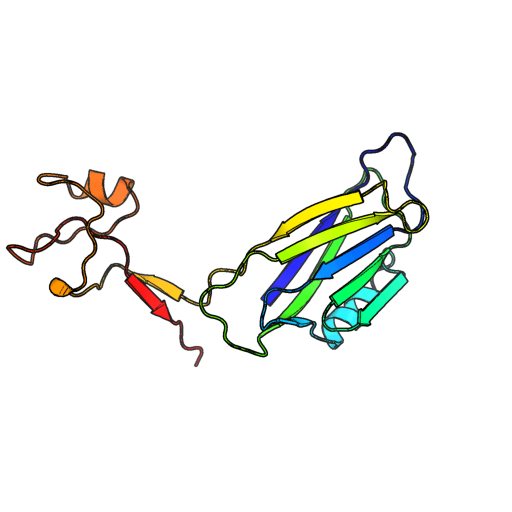1 133 ? 14.494 23.845 -22.838 1.00 96.69 133 GLN A CA 1
ATOM 1029 C C . GLN A 1 133 ? 14.259 22.329 -22.823 1.00 96.69 133 GLN A C 1
ATOM 1031 O O . GLN A 1 133 ? 13.209 21.859 -22.385 1.00 96.69 133 GLN A O 1
ATOM 1036 N N . CYS A 1 134 ? 15.225 21.542 -23.301 1.00 96.12 134 CYS A N 1
ATOM 1037 C CA . CYS A 1 134 ? 15.144 20.086 -23.248 1.00 96.12 134 CYS A CA 1
ATOM 1038 C C . CYS A 1 134 ? 15.209 19.559 -21.806 1.00 96.12 134 CYS A C 1
ATOM 1040 O O . CYS A 1 134 ? 14.425 18.684 -21.423 1.00 96.12 134 CYS A O 1
ATOM 1042 N N . VAL A 1 135 ? 16.126 20.102 -21.002 1.00 95.06 135 VAL A N 1
ATOM 1043 C CA . VAL A 1 135 ? 16.319 19.706 -19.602 1.00 95.06 135 VAL A CA 1
ATOM 1044 C C . VAL A 1 135 ? 15.136 20.139 -18.733 1.00 95.06 135 VAL A C 1
ATOM 1046 O O . VAL A 1 135 ? 14.686 19.353 -17.902 1.00 95.06 135 VAL A O 1
ATOM 1049 N N . GLU A 1 136 ? 14.565 21.326 -18.962 1.00 95.81 136 GLU A N 1
ATOM 1050 C CA . GLU A 1 136 ? 13.362 21.806 -18.263 1.00 95.81 136 GLU A CA 1
ATOM 1051 C C . GLU A 1 136 ? 12.142 20.902 -18.517 1.00 95.81 136 GLU A C 1
ATOM 1053 O O . GLU A 1 136 ? 11.318 20.686 -17.631 1.00 95.81 136 GLU A O 1
ATOM 1058 N N . ARG A 1 137 ? 12.074 20.266 -19.694 1.00 93.12 137 ARG A N 1
ATOM 1059 C CA . ARG A 1 137 ? 11.070 19.234 -20.019 1.00 93.12 137 ARG A CA 1
ATOM 1060 C C . ARG A 1 137 ? 11.335 17.880 -19.347 1.00 93.12 137 ARG A C 1
ATOM 1062 O O . ARG A 1 137 ? 10.579 16.936 -19.563 1.00 93.12 137 ARG A O 1
ATOM 1069 N N . GLY A 1 138 ? 12.397 17.763 -18.550 1.00 93.19 138 GLY A N 1
ATOM 1070 C CA . GLY A 1 138 ? 12.767 16.549 -17.823 1.00 93.19 138 GLY A CA 1
ATOM 1071 C C . GLY A 1 138 ? 13.565 15.527 -18.640 1.00 93.19 138 GLY A C 1
ATOM 1072 O O . GLY A 1 138 ? 13.720 14.386 -18.193 1.00 93.19 138 GLY A O 1
ATOM 1073 N N . CYS A 1 139 ? 14.083 15.918 -19.806 1.00 96.50 139 CYS A N 1
ATOM 1074 C CA . CYS A 1 139 ? 14.777 15.043 -20.751 1.00 96.50 139 CYS A CA 1
ATOM 1075 C C . CYS A 1 139 ? 16.298 15.231 -20.753 1.00 96.50 139 CYS A C 1
ATOM 1077 O O . CYS A 1 139 ? 16.850 16.011 -19.980 1.00 96.50 139 CYS A O 1
ATOM 1079 N N . CYS A 1 140 ? 16.981 14.442 -21.579 1.00 96.12 140 CYS A N 1
ATOM 1080 C CA . CYS A 1 140 ? 18.426 14.476 -21.754 1.00 96.12 140 CYS A CA 1
ATOM 1081 C C . CYS A 1 140 ? 18.788 15.180 -23.057 1.00 96.12 140 CYS A C 1
ATOM 1083 O O . CYS A 1 140 ? 18.114 14.995 -24.072 1.00 96.12 140 CYS A O 1
ATOM 1085 N N . TYR A 1 141 ? 19.882 15.941 -23.033 1.00 96.25 141 TYR A N 1
ATOM 1086 C CA . TYR A 1 141 ? 20.395 16.643 -24.201 1.00 96.25 141 TYR A CA 1
ATOM 1087 C C . TYR A 1 141 ? 21.813 16.179 -24.551 1.00 96.25 141 TYR A C 1
ATOM 1089 O O . TYR A 1 141 ? 22.678 16.093 -23.683 1.00 96.25 141 TYR A O 1
ATOM 1097 N N . ASN A 1 142 ? 22.061 15.849 -25.820 1.00 94.19 142 ASN A N 1
ATOM 1098 C CA . ASN A 1 142 ? 23.400 15.560 -26.335 1.00 94.19 142 ASN A CA 1
ATOM 1099 C C . ASN A 1 142 ? 23.456 15.772 -27.856 1.00 94.19 142 ASN A C 1
ATOM 1101 O O . ASN A 1 142 ? 22.953 14.945 -28.626 1.00 94.19 142 ASN A O 1
ATOM 1105 N N . ALA A 1 143 ? 24.139 16.842 -28.270 1.00 93.25 143 ALA A N 1
ATOM 1106 C CA . ALA A 1 143 ? 24.313 17.224 -29.671 1.00 93.25 143 ALA A CA 1
ATOM 1107 C C . ALA A 1 143 ? 25.602 16.697 -30.334 1.00 93.25 143 ALA A C 1
ATOM 1109 O O . ALA A 1 143 ? 25.873 17.013 -31.489 1.00 93.25 143 ALA A O 1
ATOM 1110 N N . MET A 1 144 ? 26.405 15.882 -29.637 1.00 90.62 144 MET A N 1
ATOM 1111 C CA . MET A 1 144 ? 27.693 15.399 -30.163 1.00 90.62 144 MET A CA 1
ATOM 1112 C C . MET A 1 144 ? 27.530 14.402 -31.317 1.00 90.62 144 MET A C 1
ATOM 1114 O O . MET A 1 144 ? 28.437 14.238 -32.132 1.00 90.62 144 MET A O 1
ATOM 1118 N N . VAL A 1 145 ? 26.373 13.740 -31.405 1.00 88.56 145 VAL A N 1
ATOM 1119 C CA . VAL A 1 145 ? 26.083 12.771 -32.466 1.00 88.56 145 VAL A CA 1
ATOM 1120 C C . VAL A 1 145 ? 25.217 13.430 -33.540 1.00 88.56 145 VAL A C 1
ATOM 1122 O O . VAL A 1 145 ? 24.046 13.753 -33.318 1.00 88.56 145 VAL A O 1
ATOM 1125 N N . HIS A 1 146 ? 25.803 13.636 -34.719 1.00 87.19 146 HIS A N 1
ATOM 1126 C CA . HIS A 1 146 ? 25.131 14.243 -35.868 1.00 87.19 146 HIS A CA 1
ATOM 1127 C C . HIS A 1 146 ? 24.040 13.318 -36.418 1.00 87.19 146 HIS A C 1
ATOM 1129 O O . HIS A 1 146 ? 24.206 12.102 -36.442 1.00 87.19 146 HIS A O 1
ATOM 1135 N N . GLY A 1 147 ? 22.914 13.894 -36.850 1.00 85.69 147 GLY A N 1
ATOM 1136 C CA . GLY A 1 147 ? 21.773 13.130 -37.373 1.00 85.69 147 GLY A CA 1
ATOM 1137 C C . GLY A 1 147 ? 20.992 12.334 -36.319 1.00 85.69 147 GLY A C 1
ATOM 1138 O O . GLY A 1 147 ? 20.087 11.587 -36.676 1.00 85.69 147 GLY A O 1
ATOM 1139 N N . SER A 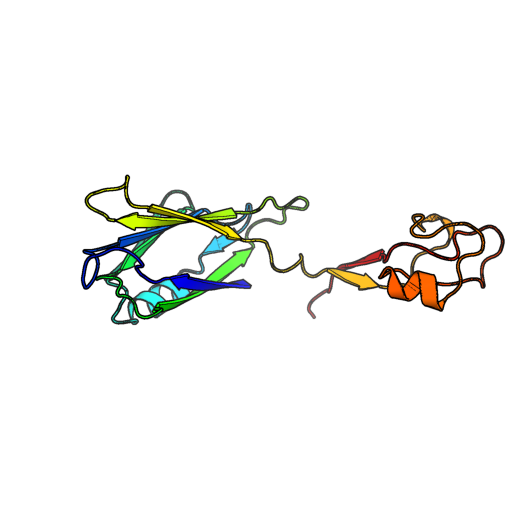1 148 ? 21.319 12.492 -35.033 1.00 90.44 148 SER A N 1
ATOM 1140 C CA . SER A 1 148 ? 20.614 11.842 -33.927 1.00 90.44 148 SER A CA 1
ATOM 1141 C C . SER A 1 148 ? 19.623 12.783 -33.242 1.00 90.44 148 SER A C 1
ATOM 1143 O O . SER A 1 148 ? 19.636 13.999 -33.442 1.00 90.44 148 SER A O 1
ATOM 1145 N N . LYS A 1 149 ? 18.771 12.217 -32.385 1.00 94.50 149 LYS A N 1
ATOM 1146 C CA . LYS A 1 149 ? 17.861 12.998 -31.545 1.00 94.50 149 LYS A CA 1
ATOM 1147 C C . LYS A 1 149 ? 18.675 13.674 -30.443 1.00 94.50 149 LYS A C 1
ATOM 1149 O O . LYS A 1 149 ? 19.199 13.000 -29.555 1.00 94.50 149 LYS A O 1
ATOM 1154 N N . TRP A 1 150 ? 18.816 14.995 -30.524 1.00 94.94 150 TRP A N 1
ATOM 1155 C CA . TRP A 1 150 ? 19.599 15.759 -29.549 1.00 94.94 150 TRP A CA 1
ATOM 1156 C C . TRP A 1 150 ? 18.877 15.922 -28.222 1.00 94.94 150 TRP A C 1
ATOM 1158 O O . TRP A 1 150 ? 19.525 15.788 -27.195 1.00 94.94 150 TRP A O 1
ATOM 1168 N N . CYS A 1 151 ? 17.556 16.120 -28.242 1.00 97.00 151 CYS A N 1
ATOM 1169 C CA . CYS A 1 151 ? 16.713 16.068 -27.052 1.00 97.00 151 CYS A CA 1
ATOM 1170 C C . CYS A 1 151 ? 15.949 14.743 -26.997 1.00 97.00 151 CYS A C 1
ATOM 1172 O O . CYS A 1 151 ? 15.073 14.487 -27.831 1.00 97.00 151 CYS A O 1
ATOM 1174 N N . PHE A 1 152 ? 16.280 13.903 -26.021 1.00 96.06 152 PHE A N 1
ATOM 1175 C CA . PHE A 1 152 ? 15.794 12.530 -25.945 1.00 96.06 152 PHE A CA 1
ATOM 1176 C C . PHE A 1 152 ? 15.368 12.125 -24.534 1.00 96.06 152 PHE A C 1
ATOM 1178 O O . PHE A 1 152 ? 15.803 12.705 -23.538 1.00 96.06 152 PHE A O 1
ATOM 1185 N N . ALA A 1 153 ? 14.485 11.132 -24.447 1.00 95.06 153 ALA A N 1
ATOM 1186 C CA . ALA A 1 153 ? 14.018 10.602 -23.169 1.00 95.06 153 ALA A CA 1
ATOM 1187 C C . ALA A 1 153 ? 15.149 9.899 -22.393 1.00 95.06 153 ALA A C 1
ATOM 1189 O O . ALA A 1 153 ? 16.052 9.310 -22.986 1.00 95.06 153 ALA A O 1
ATOM 1190 N N . LYS A 1 154 ? 15.078 9.930 -21.057 1.00 93.25 154 LYS A N 1
ATOM 1191 C CA . LYS A 1 154 ? 15.989 9.172 -20.186 1.00 93.25 154 LYS A CA 1
ATOM 1192 C C . LYS A 1 154 ? 15.843 7.667 -20.440 1.00 93.25 154 LYS A C 1
ATOM 1194 O O . LYS A 1 154 ? 14.727 7.172 -20.575 1.00 93.25 154 LYS A O 1
ATOM 1199 N N . GLY A 1 155 ? 16.965 6.952 -20.466 1.00 86.94 155 GLY A N 1
ATOM 1200 C CA . GLY A 1 155 ? 16.993 5.490 -20.413 1.00 86.94 155 GLY A CA 1
ATOM 1201 C C . GLY A 1 155 ? 16.798 4.988 -18.985 1.00 86.94 155 GLY A C 1
ATOM 1202 O O . GLY A 1 155 ? 16.907 5.766 -18.038 1.00 86.94 155 GLY A O 1
ATOM 1203 N N . PHE A 1 156 ? 16.538 3.692 -18.820 1.00 83.19 156 PHE A N 1
ATOM 1204 C CA . PHE A 1 156 ? 16.319 3.066 -17.515 1.00 83.19 156 PHE A CA 1
ATOM 1205 C C . PHE A 1 156 ? 17.299 1.903 -17.316 1.00 83.19 156 PHE A C 1
ATOM 1207 O O . PHE A 1 156 ? 17.300 0.954 -18.098 1.00 83.19 156 PHE A O 1
ATOM 1214 N N . LYS A 1 157 ? 18.117 1.961 -16.257 1.00 75.81 157 LYS A N 1
ATOM 1215 C CA . LYS A 1 157 ? 19.054 0.890 -15.863 1.00 75.81 157 LYS A CA 1
ATOM 1216 C C . LYS A 1 157 ? 18.636 0.299 -14.523 1.00 75.81 157 LYS A C 1
ATOM 1218 O O . LYS A 1 157 ? 18.354 1.055 -13.597 1.00 75.81 157 LYS A O 1
ATOM 1223 N N . LYS A 1 158 ? 18.632 -1.032 -14.405 1.00 62.66 158 LYS A N 1
ATOM 1224 C CA . LYS A 1 158 ? 18.410 -1.729 -13.127 1.00 62.66 158 LYS A CA 1
ATOM 1225 C C . LYS A 1 158 ? 19.595 -1.468 -12.185 1.00 62.66 158 LYS A C 1
ATOM 1227 O O . LYS A 1 158 ? 20.743 -1.570 -12.604 1.00 62.66 158 LYS A O 1
ATOM 1232 N N . ILE A 1 159 ? 19.318 -1.141 -10.927 1.00 63.62 159 ILE A N 1
ATOM 1233 C CA . ILE A 1 159 ? 20.305 -1.108 -9.848 1.00 63.62 159 ILE A CA 1
ATOM 1234 C C . ILE A 1 159 ? 20.529 -2.558 -9.412 1.00 63.62 159 ILE A C 1
ATOM 1236 O O . ILE A 1 159 ? 19.666 -3.159 -8.770 1.00 63.62 159 ILE A O 1
ATOM 1240 N N . GLU A 1 160 ? 21.681 -3.125 -9.753 1.00 55.34 160 GLU A N 1
ATOM 1241 C CA . GLU A 1 160 ? 22.128 -4.386 -9.166 1.00 55.34 160 GLU A CA 1
ATOM 1242 C C . GLU A 1 160 ? 22.631 -4.101 -7.744 1.00 55.34 160 GLU A C 1
ATOM 1244 O O . GLU A 1 160 ? 23.564 -3.320 -7.547 1.00 55.34 160 GLU A O 1
ATOM 1249 N N . LYS A 1 161 ? 21.971 -4.679 -6.733 1.00 49.81 161 LYS A N 1
ATOM 1250 C CA . LYS A 1 161 ? 22.495 -4.675 -5.362 1.00 49.81 161 LYS A CA 1
ATOM 1251 C C . LYS A 1 161 ? 23.637 -5.689 -5.284 1.00 49.81 161 LYS A C 1
ATOM 1253 O O . LYS A 1 161 ? 23.433 -6.851 -5.627 1.00 49.81 161 LYS A O 1
ATOM 1258 N N . GLN A 1 162 ? 24.802 -5.207 -4.859 1.00 35.28 162 GLN A N 1
ATOM 1259 C CA . GLN A 1 162 ? 25.995 -5.994 -4.541 1.00 35.28 162 GLN A CA 1
ATOM 1260 C C . GLN A 1 162 ? 25.840 -6.725 -3.207 1.00 35.28 162 GLN A C 1
ATOM 1262 O O . GLN A 1 162 ? 25.190 -6.147 -2.302 1.00 35.28 162 GLN A O 1
#